Protein AF-A0A1L3ZSX6-F1 (afdb_monomer)

Nearest PDB structures (foldseek):
  4tql-assembly1_A  TM=3.046E-01  e=3.088E+00  synthetic construct
  4tql-assembly2_B  TM=2.250E-01  e=5.576E+00  synthe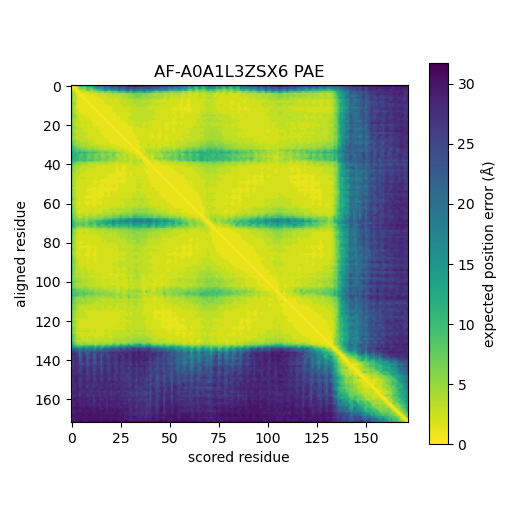tic construct
  8xma-assembly1_A  TM=2.176E-01  e=9.585E+00  Homo sapiens

pLDDT: mean 83.3, std 16.12, range [38.38, 97.38]

Foldseek 3Di:
DDDALLNVLLVLLVVLLVVLVVQLVVLCVVCVVVVQLQDVVSLLSSLVSSLVSNLVSVLVSLVVLVVVDVDLDPVSVVSLVSNVVSLVVSLVCVLVSCVVSLCRNHVCRSVSNVVSSVVSSVVSVVSSVCVNVPPPDDPDDPVCVVCVPVVVVVVVVVVVVVVVVVVVVDDD

Organism: NCBI:txid1921510

Mean predicted aligned error: 11.06 Å

Radius of gyration: 20.67 Å; Cα contacts (8 Å, |Δi|>4): 118; chains: 1; bounding box: 38×52×64 Å

Solvent-accessible surface area (backbone atoms only — not comparable to full-atom values): 9508 Å² total; per-residue (Å²): 131,85,84,50,62,43,65,50,39,49,52,44,51,52,53,32,53,55,54,36,50,54,53,41,52,52,51,48,53,54,26,49,76,71,75,41,37,68,28,69,65,45,45,52,52,45,53,50,46,45,42,53,41,52,48,54,36,48,52,58,44,47,55,57,50,58,76,72,44,96,55,93,49,73,65,45,53,52,47,51,48,36,45,48,58,41,50,51,55,53,59,70,45,42,63,70,72,44,35,65,61,20,47,67,16,32,85,64,22,57,72,69,38,48,67,55,52,52,50,42,50,52,50,52,51,48,54,53,50,40,47,72,78,60,54,86,66,83,76,75,65,56,67,55,76,71,34,51,68,60,43,51,50,49,52,51,51,53,49,49,52,53,52,53,55,55,61,73,73,56,8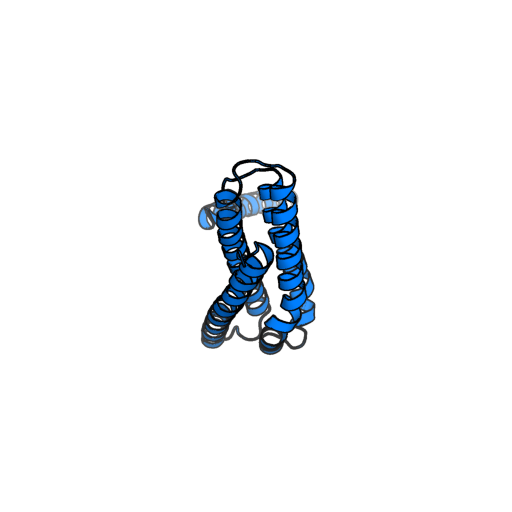3,128

Structure (mmCIF, N/CA/C/O backbone):
data_AF-A0A1L3ZSX6-F1
#
_entry.id   AF-A0A1L3ZSX6-F1
#
loop_
_atom_site.group_PDB
_atom_site.id
_atom_site.type_symbol
_atom_site.label_atom_id
_atom_site.label_alt_id
_atom_site.label_comp_id
_atom_site.label_asym_id
_atom_site.label_entity_id
_atom_site.label_seq_id
_atom_site.pdbx_PDB_ins_code
_atom_site.Cartn_x
_atom_site.Cartn_y
_atom_site.Cartn_z
_atom_site.occupancy
_atom_site.B_iso_or_equiv
_atom_site.auth_seq_id
_atom_site.auth_comp_id
_atom_site.auth_asym_id
_atom_site.auth_atom_id
_atom_site.pdbx_PDB_model_num
ATOM 1 N N . MET A 1 1 ? 2.755 -16.785 -24.873 1.00 47.75 1 MET A N 1
ATOM 2 C CA . MET A 1 1 ? 2.641 -15.318 -24.694 1.00 47.75 1 MET A CA 1
ATOM 3 C C . MET A 1 1 ? 3.552 -14.906 -23.554 1.00 47.75 1 MET A C 1
ATOM 5 O O . MET A 1 1 ? 3.417 -15.476 -22.478 1.00 47.75 1 MET A O 1
ATOM 9 N N . ALA A 1 2 ? 4.483 -13.980 -23.789 1.00 61.62 2 ALA A N 1
ATOM 10 C CA . ALA A 1 2 ? 5.315 -13.426 -22.723 1.00 61.62 2 ALA A CA 1
ATOM 11 C C . ALA A 1 2 ? 4.427 -12.726 -21.675 1.00 61.62 2 ALA A C 1
ATOM 13 O O . ALA A 1 2 ? 3.462 -12.049 -22.029 1.00 61.62 2 ALA A O 1
ATOM 14 N N . GLU A 1 3 ? 4.707 -12.926 -20.388 1.00 77.00 3 GLU A N 1
ATOM 15 C CA . GLU A 1 3 ? 3.962 -12.276 -19.306 1.00 77.00 3 GLU A CA 1
ATOM 16 C C . GLU A 1 3 ? 4.246 -10.767 -19.305 1.00 77.00 3 GLU A C 1
ATOM 18 O O . GLU A 1 3 ? 5.399 -10.361 -19.162 1.00 77.00 3 GLU A O 1
ATOM 23 N N . THR A 1 4 ? 3.212 -9.933 -19.445 1.00 89.38 4 THR A N 1
ATOM 24 C CA . THR A 1 4 ? 3.335 -8.466 -19.395 1.00 89.38 4 THR A CA 1
ATOM 25 C C . THR A 1 4 ? 3.612 -7.975 -17.971 1.00 89.38 4 THR A C 1
ATOM 27 O O . THR A 1 4 ? 3.242 -8.640 -17.000 1.00 89.38 4 THR A O 1
ATOM 30 N N . ILE A 1 5 ? 4.244 -6.801 -17.829 1.00 91.50 5 ILE A N 1
ATOM 31 C CA . ILE A 1 5 ? 4.454 -6.177 -16.510 1.00 91.50 5 ILE A CA 1
ATOM 32 C C . ILE A 1 5 ? 3.120 -5.927 -15.813 1.00 91.50 5 ILE A C 1
ATOM 34 O O . ILE A 1 5 ? 2.996 -6.296 -14.650 1.00 91.50 5 ILE A O 1
ATOM 38 N N . ARG A 1 6 ? 2.105 -5.435 -16.536 1.00 91.06 6 ARG A N 1
ATOM 39 C CA . ARG A 1 6 ? 0.743 -5.283 -16.011 1.00 91.06 6 ARG A CA 1
ATOM 40 C C . ARG A 1 6 ? 0.231 -6.543 -15.307 1.00 91.06 6 ARG A C 1
ATOM 42 O O . ARG A 1 6 ? -0.080 -6.513 -14.122 1.00 91.06 6 ARG A O 1
ATOM 49 N N . ARG A 1 7 ? 0.219 -7.683 -16.011 1.00 92.31 7 ARG A N 1
ATOM 50 C CA . ARG A 1 7 ? -0.301 -8.950 -15.468 1.00 92.31 7 ARG A CA 1
ATOM 51 C C . ARG A 1 7 ? 0.494 -9.420 -14.249 1.00 92.31 7 ARG A C 1
ATOM 53 O O . ARG A 1 7 ? -0.069 -10.031 -13.343 1.00 92.31 7 ARG A O 1
ATOM 60 N N . ARG A 1 8 ? 1.802 -9.160 -14.231 1.00 92.56 8 ARG A N 1
ATOM 61 C CA . ARG A 1 8 ? 2.666 -9.488 -13.096 1.00 92.56 8 ARG A CA 1
ATOM 62 C C . ARG A 1 8 ? 2.396 -8.578 -11.897 1.00 92.56 8 ARG A C 1
ATOM 64 O O . ARG A 1 8 ? 2.292 -9.091 -10.788 1.00 92.56 8 ARG A O 1
ATOM 71 N N . ALA A 1 9 ? 2.233 -7.275 -12.116 1.00 93.62 9 ALA A N 1
ATOM 72 C CA . ALA A 1 9 ? 1.867 -6.316 -11.077 1.00 93.62 9 ALA A CA 1
ATOM 73 C C . ALA A 1 9 ? 0.520 -6.679 -10.437 1.00 93.62 9 ALA A C 1
ATOM 75 O O . ALA A 1 9 ? 0.438 -6.780 -9.216 1.00 93.62 9 ALA A O 1
ATOM 76 N N . ASP A 1 10 ? -0.492 -7.008 -11.247 1.00 94.06 10 ASP A N 1
ATOM 77 C CA . ASP A 1 10 ? -1.805 -7.441 -10.754 1.00 94.06 10 ASP A CA 1
ATOM 78 C C . ASP A 1 10 ? -1.704 -8.697 -9.867 1.00 94.06 10 ASP A C 1
ATOM 80 O O . ASP A 1 10 ? -2.328 -8.765 -8.807 1.00 94.06 10 ASP A O 1
ATOM 84 N N . LYS A 1 11 ? -0.879 -9.683 -10.253 1.00 95.25 11 LYS A N 1
ATOM 85 C CA . LYS A 1 11 ? -0.625 -10.886 -9.436 1.00 95.25 11 LYS A CA 1
ATOM 86 C C . LYS A 1 11 ? 0.084 -10.565 -8.121 1.00 95.25 11 LYS A C 1
ATOM 88 O O . LYS A 1 11 ? -0.272 -11.126 -7.087 1.00 95.25 11 LYS A O 1
ATOM 93 N N . ILE A 1 12 ? 1.093 -9.695 -8.153 1.00 95.44 12 ILE A N 1
ATOM 94 C CA . ILE A 1 12 ? 1.846 -9.310 -6.954 1.00 95.44 12 ILE A CA 1
ATOM 95 C C . ILE A 1 12 ? 0.929 -8.550 -5.987 1.00 95.44 12 ILE A C 1
ATOM 97 O O . ILE A 1 12 ? 0.913 -8.866 -4.800 1.00 95.44 12 ILE A O 1
ATOM 101 N N . PHE A 1 13 ? 0.101 -7.627 -6.480 1.00 95.88 13 PHE A N 1
ATOM 102 C CA . PHE A 1 13 ? -0.883 -6.938 -5.645 1.00 95.88 13 PHE A CA 1
ATOM 103 C C . PHE A 1 13 ? -2.006 -7.858 -5.150 1.00 95.88 13 PHE A C 1
ATOM 105 O O . PHE A 1 13 ? -2.471 -7.692 -4.025 1.00 95.88 13 PHE A O 1
ATOM 112 N N . ALA A 1 14 ? -2.412 -8.870 -5.921 1.00 94.25 14 ALA A N 1
ATOM 113 C CA . ALA A 1 14 ? -3.337 -9.889 -5.425 1.00 94.25 14 ALA A CA 1
ATOM 114 C C . ALA A 1 14 ? -2.755 -10.640 -4.218 1.00 94.25 14 ALA A C 1
ATOM 116 O O . ALA A 1 14 ? -3.401 -10.701 -3.175 1.00 94.25 14 ALA A O 1
ATOM 117 N N . ARG A 1 15 ? -1.501 -11.098 -4.315 1.00 94.56 15 ARG A N 1
ATOM 118 C CA . ARG A 1 15 ? -0.791 -11.732 -3.194 1.00 94.56 15 ARG A CA 1
ATOM 119 C C . ARG A 1 15 ? -0.566 -10.772 -2.022 1.00 94.56 15 ARG A C 1
ATOM 121 O O . ARG A 1 15 ? -0.651 -11.166 -0.866 1.00 94.56 15 ARG A O 1
ATOM 128 N N . CYS A 1 16 ? -0.317 -9.495 -2.303 1.00 94.38 16 CYS A N 1
ATOM 129 C CA . CYS A 1 16 ? -0.245 -8.458 -1.277 1.00 94.38 16 CYS A CA 1
ATOM 130 C C . CYS A 1 16 ? -1.540 -8.389 -0.458 1.00 94.38 16 CYS A C 1
ATOM 132 O O . CYS A 1 16 ? -1.464 -8.271 0.760 1.00 94.38 16 CYS A O 1
ATOM 134 N N . ARG A 1 17 ? -2.720 -8.476 -1.088 1.00 94.06 17 ARG A N 1
ATOM 135 C CA . ARG A 1 17 ? -4.003 -8.444 -0.362 1.00 94.06 17 ARG A CA 1
ATOM 136 C C . ARG A 1 17 ? -4.178 -9.646 0.564 1.00 94.06 17 ARG A C 1
ATOM 138 O O . ARG A 1 17 ? -4.691 -9.469 1.663 1.00 94.06 17 ARG A O 1
ATOM 145 N N . GLU A 1 18 ? -3.713 -10.825 0.158 1.00 93.94 18 GLU A N 1
ATOM 146 C CA . GLU A 1 18 ? -3.688 -12.016 1.021 1.00 93.94 18 GLU A CA 1
ATOM 147 C C . GLU A 1 18 ? -2.822 -11.763 2.266 1.00 93.94 18 GLU A C 1
ATOM 149 O O . GLU A 1 18 ? -3.309 -11.880 3.387 1.00 93.94 18 GLU A O 1
ATOM 154 N N . ASN A 1 19 ? -1.590 -11.274 2.081 1.00 92.81 19 ASN A N 1
ATOM 155 C CA . ASN A 1 19 ? -0.692 -10.949 3.196 1.00 92.81 19 ASN A CA 1
ATOM 156 C C . ASN A 1 19 ? -1.260 -9.853 4.118 1.00 92.81 19 ASN A C 1
ATOM 158 O O . ASN A 1 19 ? -1.110 -9.919 5.336 1.00 92.81 19 ASN A O 1
ATOM 162 N N . VAL A 1 20 ? -1.922 -8.837 3.553 1.00 94.25 20 VAL A N 1
ATOM 163 C CA . VAL A 1 20 ? -2.581 -7.787 4.345 1.00 94.25 20 VAL A CA 1
ATOM 164 C C . VAL A 1 20 ? -3.721 -8.370 5.173 1.00 94.25 20 VAL A C 1
ATOM 166 O O . VAL A 1 20 ? -3.917 -7.947 6.308 1.00 94.25 20 VAL A O 1
ATOM 169 N N . GLN A 1 21 ? -4.470 -9.338 4.644 1.00 94.62 21 GLN A N 1
ATOM 170 C CA . GLN A 1 21 ? -5.534 -9.988 5.403 1.00 94.62 21 GLN A CA 1
ATOM 171 C C . GLN A 1 21 ? -4.977 -10.750 6.613 1.00 94.62 21 GLN A C 1
ATOM 173 O O . GLN A 1 21 ? -5.567 -10.679 7.694 1.00 94.62 21 GLN A O 1
ATOM 178 N N . ASP A 1 22 ? -3.835 -11.419 6.462 1.00 94.25 22 ASP A N 1
ATOM 179 C CA . ASP A 1 22 ? -3.148 -12.088 7.571 1.00 94.25 22 ASP A CA 1
ATOM 180 C C . ASP A 1 22 ? -2.678 -11.083 8.635 1.00 94.25 22 ASP A C 1
ATOM 182 O O . ASP A 1 22 ? -2.944 -11.271 9.827 1.00 94.25 22 ASP A O 1
ATOM 186 N N . ASP A 1 23 ? -2.075 -9.966 8.214 1.00 93.19 23 ASP A N 1
ATOM 187 C CA . ASP A 1 23 ? -1.671 -8.887 9.124 1.00 93.19 23 ASP A CA 1
ATOM 188 C C . ASP A 1 23 ? -2.886 -8.275 9.850 1.00 93.19 23 ASP A C 1
ATOM 190 O O . ASP A 1 23 ? -2.832 -8.013 11.052 1.00 93.19 23 ASP A O 1
ATOM 194 N N . ILE A 1 24 ? -4.008 -8.077 9.148 1.00 93.56 24 ILE A N 1
ATOM 195 C CA . ILE A 1 24 ? -5.266 -7.592 9.733 1.00 93.56 24 ILE A CA 1
ATOM 196 C C . ILE A 1 24 ? -5.771 -8.557 10.799 1.00 93.56 24 ILE A C 1
ATOM 198 O O . ILE A 1 24 ? -6.135 -8.118 11.889 1.00 93.56 24 ILE A O 1
ATOM 202 N N . ASN A 1 25 ? -5.786 -9.858 10.513 1.00 93.25 25 ASN A N 1
ATOM 203 C CA . ASN A 1 25 ? -6.235 -10.864 11.471 1.00 93.25 25 ASN A CA 1
ATOM 204 C C . ASN A 1 25 ? -5.371 -10.833 12.742 1.00 93.25 25 ASN A C 1
ATOM 206 O O . ASN A 1 25 ? -5.910 -10.865 13.850 1.00 93.25 25 ASN A O 1
ATOM 210 N N . ALA A 1 26 ? -4.051 -10.686 12.592 1.00 93.38 26 ALA A N 1
ATOM 211 C CA . ALA A 1 26 ? -3.132 -10.531 13.716 1.00 93.38 26 ALA A CA 1
ATOM 212 C C . ALA A 1 26 ? -3.398 -9.240 14.514 1.00 93.38 26 ALA A C 1
ATOM 214 O O . ALA A 1 26 ? -3.476 -9.281 15.743 1.00 93.38 26 ALA A O 1
ATOM 215 N N . ILE A 1 27 ? -3.610 -8.106 13.833 1.00 92.06 27 ILE A N 1
ATOM 216 C CA . ILE A 1 27 ? -3.940 -6.817 14.465 1.00 92.06 27 ILE A CA 1
ATOM 217 C C . ILE A 1 27 ? -5.245 -6.913 15.259 1.00 92.06 27 ILE A C 1
ATOM 219 O O . ILE A 1 27 ? -5.308 -6.440 16.394 1.00 92.06 27 ILE A O 1
ATOM 223 N N . LEU A 1 28 ? -6.286 -7.519 14.682 1.00 92.44 28 LEU A N 1
ATOM 224 C CA . LEU A 1 28 ? -7.578 -7.685 15.345 1.00 92.44 28 LEU A CA 1
ATOM 225 C C . LEU A 1 28 ? -7.456 -8.588 16.575 1.00 92.44 28 LEU A C 1
ATOM 227 O O . LEU A 1 28 ? -8.006 -8.247 17.621 1.00 92.44 28 LEU A O 1
ATOM 231 N N . ALA A 1 29 ? -6.709 -9.691 16.484 1.00 92.56 29 ALA A N 1
ATOM 232 C CA . ALA A 1 29 ? -6.465 -10.580 17.617 1.00 92.56 29 ALA A CA 1
ATOM 233 C C . ALA A 1 29 ? -5.722 -9.860 18.755 1.00 92.56 29 ALA A C 1
ATOM 235 O O . ALA A 1 29 ? -6.165 -9.896 19.905 1.00 92.56 29 ALA A O 1
ATOM 236 N N . GLU A 1 30 ? -4.645 -9.139 18.434 1.00 92.69 30 GLU A N 1
ATOM 237 C CA . GLU A 1 30 ? -3.873 -8.367 19.410 1.00 92.69 30 GLU A CA 1
ATOM 238 C C . GLU A 1 30 ? -4.733 -7.282 20.071 1.00 92.69 30 GLU A C 1
ATOM 240 O O . GLU A 1 30 ? -4.798 -7.187 21.296 1.00 92.69 30 GLU A O 1
ATOM 245 N N . HIS A 1 31 ? -5.442 -6.479 19.273 1.00 91.44 31 HIS A N 1
ATOM 246 C CA . HIS A 1 31 ? -6.268 -5.390 19.789 1.00 91.44 31 HIS A CA 1
ATOM 247 C C . HIS A 1 31 ? -7.491 -5.899 20.557 1.00 91.44 31 HIS A C 1
ATOM 249 O O . HIS A 1 31 ? -7.935 -5.232 21.491 1.00 91.44 31 HIS A O 1
ATOM 255 N N . SER A 1 32 ? -8.018 -7.075 20.215 1.00 91.19 32 SER A N 1
ATOM 256 C CA . SER A 1 32 ? -9.047 -7.743 21.010 1.00 91.19 32 SER A CA 1
ATOM 257 C C . SER A 1 32 ? -8.512 -8.142 22.386 1.00 91.19 32 SER A C 1
ATOM 259 O O . SER A 1 32 ? -9.175 -7.877 23.385 1.00 91.19 32 SER A O 1
ATOM 261 N N . ALA A 1 33 ? -7.305 -8.714 22.462 1.00 91.50 33 ALA A N 1
ATOM 262 C CA . ALA A 1 33 ? -6.703 -9.156 23.723 1.00 91.50 33 ALA A CA 1
ATOM 263 C C . ALA A 1 33 ? -6.457 -8.005 24.716 1.00 91.50 33 ALA A C 1
ATOM 265 O O . ALA A 1 33 ? -6.548 -8.203 25.925 1.00 91.50 33 ALA A O 1
ATOM 266 N N . VAL A 1 34 ? -6.190 -6.793 24.217 1.00 90.62 34 VAL A N 1
ATOM 267 C CA . VAL A 1 34 ? -5.945 -5.598 25.049 1.00 90.62 34 VAL A CA 1
ATOM 268 C C . VAL A 1 34 ? -7.153 -4.655 25.160 1.00 90.62 34 VAL A C 1
ATOM 270 O O . VAL A 1 34 ? -7.005 -3.528 25.631 1.00 90.62 34 VAL A O 1
ATOM 273 N N . GLY A 1 35 ? -8.342 -5.066 24.697 1.00 87.88 35 GLY A N 1
ATOM 274 C CA . GLY A 1 35 ? -9.572 -4.263 24.791 1.00 87.88 35 GLY A CA 1
ATOM 275 C C . GLY A 1 35 ? -9.595 -3.004 23.910 1.00 87.88 35 GLY A C 1
ATOM 276 O O . GLY A 1 35 ? -10.321 -2.056 24.196 1.00 87.88 35 GLY A O 1
ATOM 277 N N . ARG A 1 36 ? -8.796 -2.965 22.837 1.00 87.94 36 ARG A N 1
ATOM 278 C CA . ARG A 1 36 ? -8.659 -1.828 21.904 1.00 87.94 36 ARG A CA 1
ATOM 279 C C . ARG A 1 36 ? -9.268 -2.076 20.527 1.00 87.94 36 ARG A C 1
ATOM 281 O O . ARG A 1 36 ? -9.071 -1.257 19.630 1.00 87.94 36 ARG A O 1
ATOM 288 N N . LEU A 1 37 ? -9.999 -3.175 20.345 1.00 86.56 37 LEU A N 1
ATOM 289 C CA . LEU A 1 37 ? -10.585 -3.557 19.058 1.00 86.56 37 LEU A CA 1
ATOM 290 C C . LEU A 1 37 ? -11.381 -2.404 18.432 1.00 86.56 37 LEU A C 1
ATOM 292 O O . LEU A 1 37 ? -11.145 -2.055 17.276 1.00 86.56 37 LEU A O 1
ATOM 296 N N . GLN A 1 38 ? -12.226 -1.749 19.233 1.00 88.69 38 GLN A N 1
ATOM 297 C CA . GLN A 1 38 ? -13.124 -0.682 18.797 1.00 88.69 38 GLN A CA 1
ATOM 298 C C . GLN A 1 38 ? -12.503 0.729 18.845 1.00 88.69 38 GLN A C 1
ATOM 300 O O . GLN A 1 38 ? -13.100 1.681 19.351 1.00 88.69 38 GLN A O 1
ATOM 305 N N . SER A 1 39 ? -11.257 0.872 18.392 1.00 86.38 39 SER A N 1
ATOM 306 C CA . SER A 1 39 ? -10.514 2.133 18.490 1.00 86.38 39 SER A CA 1
ATOM 307 C C . SER A 1 39 ? -10.010 2.630 17.137 1.00 86.38 39 SER A C 1
ATOM 309 O O . SER A 1 39 ? -9.759 1.854 16.213 1.00 86.38 39 SER A O 1
ATOM 311 N N . GLY A 1 40 ? -9.778 3.946 17.044 1.00 87.25 40 GLY A N 1
ATOM 312 C CA . GLY A 1 40 ? -9.106 4.550 15.888 1.00 87.25 40 GLY A CA 1
ATOM 313 C C . GLY A 1 40 ? -7.703 3.976 15.654 1.00 87.25 40 GLY A C 1
ATOM 314 O O . GLY A 1 40 ? -7.268 3.884 14.512 1.00 87.25 40 GLY A O 1
ATOM 315 N N . ALA A 1 41 ? -7.035 3.485 16.706 1.00 89.56 41 ALA A N 1
ATOM 316 C CA . ALA A 1 41 ? -5.735 2.831 16.585 1.00 89.56 41 ALA A CA 1
ATOM 317 C C . ALA A 1 41 ? -5.797 1.552 15.732 1.00 89.56 41 ALA A C 1
ATOM 319 O O . ALA A 1 41 ? -4.862 1.282 14.981 1.00 89.56 41 ALA A O 1
ATOM 320 N N . THR A 1 42 ? -6.893 0.786 15.794 1.00 90.88 42 THR A N 1
ATOM 321 C CA . THR A 1 42 ? -7.107 -0.387 14.924 1.00 90.88 42 THR A CA 1
ATOM 322 C C . THR A 1 42 ? -7.199 0.024 13.456 1.00 90.88 42 THR A C 1
ATOM 324 O O . THR A 1 42 ? -6.589 -0.616 12.599 1.00 90.88 42 THR A O 1
ATOM 327 N N . ILE A 1 43 ? -7.902 1.126 13.166 1.00 91.62 43 ILE A N 1
ATOM 328 C CA . ILE A 1 43 ? -8.040 1.676 11.810 1.00 91.62 43 ILE A CA 1
ATOM 329 C C . ILE A 1 43 ? -6.673 2.127 11.290 1.00 91.62 43 ILE A C 1
ATOM 331 O O . ILE A 1 43 ? -6.239 1.673 10.234 1.00 91.62 43 ILE A O 1
ATOM 335 N N . THR A 1 44 ? -5.953 2.949 12.060 1.00 92.81 44 THR A N 1
ATOM 336 C CA . THR A 1 44 ? -4.614 3.430 11.690 1.00 92.81 44 THR A CA 1
ATOM 337 C C . THR A 1 44 ? -3.643 2.283 11.442 1.00 92.81 44 THR A C 1
ATOM 339 O O . THR A 1 44 ? -2.936 2.282 10.437 1.00 92.81 44 THR A O 1
ATOM 342 N N . ARG A 1 45 ? -3.619 1.279 12.323 1.00 93.00 45 ARG A N 1
ATOM 343 C CA . ARG A 1 45 ? -2.706 0.141 12.191 1.00 93.00 45 ARG A CA 1
ATOM 344 C C . ARG A 1 45 ? -3.038 -0.728 10.977 1.00 93.00 45 ARG A C 1
ATOM 346 O O . ARG A 1 45 ? -2.123 -1.168 10.291 1.00 93.00 45 ARG A O 1
ATOM 353 N N . THR A 1 46 ? -4.324 -0.902 10.677 1.00 93.00 46 THR A N 1
ATOM 354 C CA . THR A 1 46 ? -4.801 -1.609 9.478 1.00 93.00 46 THR A CA 1
ATOM 355 C C . THR A 1 46 ? -4.375 -0.895 8.196 1.00 93.00 46 THR A C 1
ATOM 357 O O . THR A 1 46 ? -3.800 -1.522 7.309 1.00 93.00 46 THR A O 1
ATOM 360 N N . VAL A 1 47 ? -4.601 0.422 8.104 1.00 94.94 47 VAL A N 1
ATOM 361 C CA . VAL A 1 47 ? -4.194 1.205 6.925 1.00 94.94 47 VAL A CA 1
ATOM 362 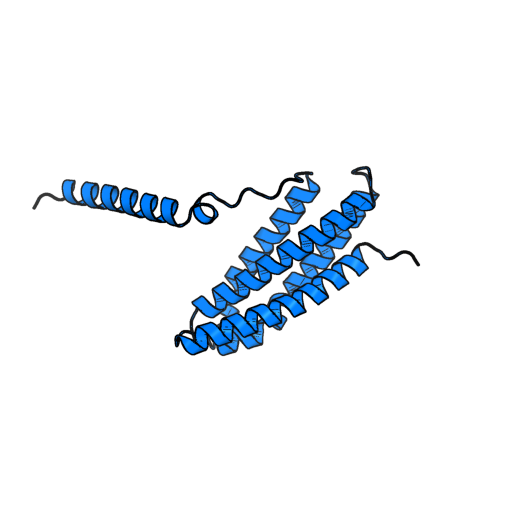C C . VAL A 1 47 ? -2.674 1.183 6.755 1.00 94.94 47 VAL A C 1
ATOM 364 O O . VAL A 1 47 ? -2.187 0.994 5.644 1.00 94.94 47 VAL A O 1
ATOM 367 N N . ARG A 1 48 ? -1.914 1.282 7.852 1.00 93.88 48 ARG A N 1
ATOM 368 C CA . ARG A 1 48 ? -0.447 1.209 7.813 1.00 93.88 48 ARG A CA 1
ATOM 369 C C . ARG A 1 48 ? 0.070 -0.157 7.356 1.00 93.88 48 ARG A C 1
ATOM 371 O O . ARG A 1 48 ? 1.050 -0.212 6.616 1.00 93.88 48 ARG A O 1
ATOM 378 N N . ALA A 1 49 ? -0.565 -1.254 7.774 1.00 93.50 49 ALA A N 1
ATOM 379 C CA . ALA A 1 49 ? -0.226 -2.590 7.283 1.00 93.50 49 ALA A CA 1
ATOM 380 C C . ALA A 1 49 ? -0.466 -2.691 5.768 1.00 93.50 49 ALA A C 1
ATOM 382 O O . ALA A 1 49 ? 0.423 -3.112 5.029 1.00 93.50 49 ALA A O 1
ATOM 383 N N . PHE A 1 50 ? -1.617 -2.204 5.295 1.00 96.12 50 PHE A N 1
ATOM 384 C CA . PHE A 1 50 ? -1.928 -2.137 3.867 1.00 96.12 50 PHE A CA 1
ATOM 385 C C . PHE A 1 50 ? -0.896 -1.321 3.067 1.00 96.12 50 PHE A C 1
ATOM 387 O O . PHE A 1 50 ? -0.400 -1.794 2.041 1.00 96.12 50 PHE A O 1
ATOM 394 N N . GLU A 1 51 ? -0.546 -0.123 3.540 1.00 96.19 51 GLU A N 1
ATOM 395 C CA . GLU A 1 51 ? 0.467 0.741 2.921 1.00 96.19 51 GLU A CA 1
ATOM 396 C C . GLU A 1 51 ? 1.828 0.037 2.848 1.00 96.19 51 GLU A C 1
ATOM 398 O O . GLU A 1 51 ? 2.439 -0.025 1.782 1.00 96.19 51 GLU A O 1
ATOM 403 N N . THR A 1 52 ? 2.269 -0.558 3.961 1.00 94.50 52 THR A N 1
ATOM 404 C CA . THR A 1 52 ? 3.567 -1.242 4.065 1.00 94.50 52 THR A CA 1
ATOM 405 C C . THR A 1 52 ? 3.664 -2.397 3.070 1.00 94.50 52 THR A C 1
ATOM 407 O O . THR A 1 52 ? 4.616 -2.468 2.294 1.00 94.50 52 THR A O 1
ATOM 410 N N . ARG A 1 53 ? 2.652 -3.272 3.027 1.00 95.62 53 ARG A N 1
ATOM 411 C CA . ARG A 1 53 ? 2.631 -4.407 2.091 1.00 95.62 53 ARG A CA 1
ATOM 412 C C . ARG A 1 53 ? 2.539 -3.965 0.636 1.00 95.62 53 ARG A C 1
ATOM 414 O O . ARG A 1 53 ? 3.174 -4.568 -0.226 1.00 95.62 53 ARG A O 1
ATOM 421 N N . SER A 1 54 ? 1.803 -2.891 0.360 1.00 95.56 54 SER A N 1
ATOM 422 C CA . SER A 1 54 ? 1.718 -2.326 -0.990 1.00 95.56 54 SER A CA 1
ATOM 423 C C . SER A 1 54 ? 3.057 -1.727 -1.439 1.00 95.56 54 SER A C 1
ATOM 425 O O . SER A 1 54 ? 3.427 -1.864 -2.604 1.00 95.56 54 SER A O 1
ATOM 427 N N . ALA A 1 55 ? 3.828 -1.131 -0.524 1.00 94.25 55 ALA A N 1
ATOM 428 C CA . ALA A 1 55 ? 5.179 -0.647 -0.806 1.00 94.25 55 ALA A CA 1
ATOM 429 C C . ALA A 1 55 ? 6.173 -1.798 -1.062 1.00 94.25 55 ALA A C 1
ATOM 431 O O . ALA A 1 55 ? 6.964 -1.729 -2.002 1.00 94.25 55 ALA A O 1
ATOM 432 N N . GLU A 1 56 ? 6.105 -2.885 -0.285 1.00 94.00 56 GLU A N 1
ATOM 433 C CA . GLU A 1 56 ? 6.894 -4.110 -0.524 1.00 94.00 56 GLU A CA 1
ATOM 434 C C . GLU A 1 56 ? 6.570 -4.736 -1.894 1.00 94.00 56 GLU A C 1
ATOM 436 O O . GLU A 1 56 ? 7.464 -5.133 -2.651 1.00 94.00 56 GLU A O 1
ATOM 441 N N . ALA A 1 57 ? 5.282 -4.772 -2.247 1.00 94.31 57 ALA A N 1
ATOM 442 C CA . ALA A 1 57 ? 4.807 -5.222 -3.549 1.00 94.31 57 ALA A CA 1
ATOM 443 C C . ALA A 1 57 ? 5.362 -4.355 -4.691 1.00 94.31 57 ALA A C 1
ATOM 445 O O . ALA A 1 57 ? 5.874 -4.903 -5.670 1.00 94.31 57 ALA A O 1
ATOM 446 N N . LEU A 1 58 ? 5.331 -3.024 -4.551 1.00 95.00 58 LEU A N 1
ATOM 447 C CA . LEU A 1 58 ? 5.956 -2.105 -5.508 1.00 95.00 58 LEU A CA 1
ATOM 448 C C . LEU A 1 58 ? 7.453 -2.383 -5.669 1.00 95.00 58 LEU A C 1
ATOM 450 O O . LEU A 1 58 ? 7.918 -2.474 -6.801 1.00 95.00 58 LEU A O 1
ATOM 454 N N . GLY A 1 59 ? 8.190 -2.605 -4.577 1.00 92.81 59 GLY A N 1
ATOM 455 C CA . GLY A 1 59 ? 9.609 -2.978 -4.637 1.00 92.81 59 GLY A CA 1
ATOM 456 C C . GLY A 1 59 ? 9.858 -4.231 -5.485 1.00 92.81 59 GLY A C 1
ATOM 457 O O . GLY A 1 59 ? 10.689 -4.221 -6.390 1.00 92.81 59 GLY A O 1
ATOM 458 N N . THR A 1 60 ? 9.049 -5.273 -5.284 1.00 92.62 60 THR A N 1
ATOM 459 C CA . THR A 1 60 ? 9.128 -6.523 -6.068 1.00 92.62 60 THR A CA 1
ATOM 460 C C . THR A 1 60 ? 8.791 -6.304 -7.554 1.00 92.62 60 THR A C 1
ATOM 462 O O . THR A 1 60 ? 9.375 -6.916 -8.459 1.00 92.62 60 THR A O 1
ATOM 465 N N . ILE A 1 61 ? 7.824 -5.427 -7.837 1.00 93.44 61 ILE A N 1
ATOM 466 C CA . ILE A 1 61 ? 7.459 -5.046 -9.206 1.00 93.44 61 ILE A CA 1
ATOM 467 C C . ILE A 1 61 ? 8.610 -4.272 -9.858 1.00 93.44 61 ILE A C 1
ATOM 469 O O . ILE A 1 61 ? 8.959 -4.561 -11.001 1.00 93.44 61 ILE A O 1
ATOM 473 N N . PHE A 1 62 ? 9.241 -3.347 -9.139 1.00 92.38 62 PHE A N 1
ATOM 474 C CA . PHE A 1 62 ? 10.372 -2.559 -9.625 1.00 92.38 62 PHE A CA 1
ATOM 475 C C . PHE A 1 62 ? 11.580 -3.418 -9.975 1.00 92.38 62 PHE A C 1
ATOM 477 O O . PHE A 1 62 ? 12.133 -3.241 -11.058 1.00 92.38 62 PHE A O 1
ATOM 484 N N . GLU A 1 63 ? 11.924 -4.407 -9.150 1.00 89.62 63 GLU A N 1
ATOM 485 C CA . GLU A 1 63 ? 12.939 -5.417 -9.489 1.00 89.62 63 GLU A CA 1
ATOM 486 C C . GLU A 1 63 ? 12.600 -6.158 -10.795 1.00 89.62 63 GLU A C 1
ATOM 488 O O . GLU A 1 63 ? 13.461 -6.453 -11.626 1.00 89.62 63 GLU A O 1
ATOM 493 N N . SER A 1 64 ? 11.314 -6.429 -11.030 1.00 87.50 64 SER A N 1
ATOM 494 C CA . SER A 1 64 ? 10.859 -7.067 -12.270 1.00 87.50 64 SER A CA 1
ATOM 495 C C . SER A 1 64 ? 10.949 -6.132 -13.485 1.00 87.50 64 SER A C 1
ATOM 497 O O . SER A 1 64 ? 11.113 -6.608 -14.606 1.00 87.50 64 SER A O 1
ATOM 499 N N . VAL A 1 65 ? 10.829 -4.817 -13.287 1.00 87.62 65 VAL A N 1
ATOM 500 C CA . VAL A 1 65 ? 11.011 -3.817 -14.348 1.00 87.62 65 VAL A CA 1
ATOM 501 C C . VAL A 1 65 ? 12.497 -3.649 -14.667 1.00 87.62 65 VAL A C 1
ATOM 503 O O . VAL A 1 65 ? 12.863 -3.714 -15.838 1.00 87.62 65 VAL A O 1
ATOM 506 N N . THR A 1 66 ? 13.367 -3.491 -13.663 1.00 86.44 66 THR A N 1
ATOM 507 C CA . THR A 1 66 ? 14.816 -3.310 -13.879 1.00 86.44 66 THR A CA 1
ATOM 508 C C . THR A 1 66 ? 15.472 -4.516 -14.542 1.00 86.44 66 THR A C 1
ATOM 510 O O . THR A 1 66 ? 16.358 -4.345 -15.366 1.00 86.44 66 THR A O 1
ATOM 513 N N . THR A 1 67 ? 15.012 -5.734 -14.250 1.00 84.44 67 THR A N 1
ATOM 514 C CA . THR A 1 67 ? 15.521 -6.963 -14.890 1.00 84.44 67 THR A CA 1
ATOM 515 C C . THR A 1 67 ? 15.094 -7.131 -16.350 1.00 84.44 67 THR A C 1
ATOM 517 O O . THR A 1 67 ? 15.644 -7.980 -17.047 1.00 84.44 67 THR A O 1
ATOM 520 N N . ARG A 1 68 ? 14.102 -6.366 -16.823 1.00 81.56 68 ARG A N 1
ATOM 521 C CA . ARG A 1 68 ? 13.545 -6.477 -18.182 1.00 81.56 68 ARG A CA 1
ATOM 522 C C . ARG A 1 68 ? 13.933 -5.336 -19.113 1.00 81.56 68 ARG A C 1
ATOM 524 O O . ARG A 1 68 ? 13.661 -5.438 -20.304 1.00 81.56 68 ARG A O 1
ATOM 531 N N . THR A 1 69 ? 14.524 -4.258 -18.605 1.00 80.19 69 THR A N 1
ATOM 532 C CA . THR A 1 69 ? 15.001 -3.165 -19.454 1.00 80.19 69 THR A CA 1
ATOM 533 C C . THR A 1 69 ? 16.296 -2.574 -18.937 1.00 80.19 69 THR A C 1
ATOM 535 O O . THR A 1 69 ? 16.381 -2.096 -17.809 1.00 80.19 69 THR A O 1
ATOM 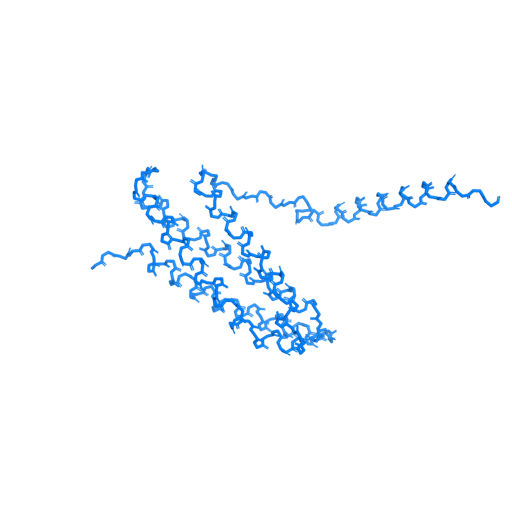538 N N . ASP A 1 70 ? 17.278 -2.518 -19.828 1.00 70.25 70 ASP A N 1
ATOM 539 C CA . ASP A 1 70 ? 18.598 -1.962 -19.536 1.00 70.25 70 ASP A CA 1
ATOM 540 C C . ASP A 1 70 ? 18.618 -0.427 -19.642 1.00 70.25 70 ASP A C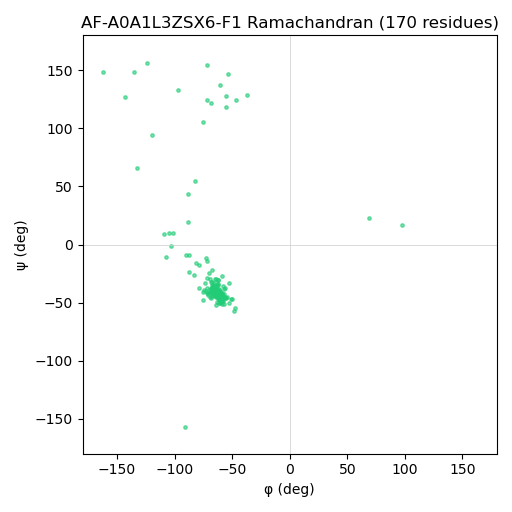 1
ATOM 542 O O . ASP A 1 70 ? 19.539 0.240 -19.165 1.00 70.25 70 ASP A O 1
ATOM 546 N N . HIS A 1 71 ? 17.595 0.169 -20.274 1.00 78.19 71 HIS A N 1
ATOM 547 C CA . HIS A 1 71 ? 17.558 1.598 -20.591 1.00 78.19 71 HIS A CA 1
ATOM 548 C C . HIS A 1 71 ? 16.210 2.262 -20.282 1.00 78.19 71 HIS A C 1
ATOM 550 O O . HIS A 1 71 ? 15.137 1.680 -20.442 1.00 78.19 71 HIS A O 1
ATOM 556 N N . ARG A 1 72 ? 16.250 3.550 -19.914 1.00 80.31 72 ARG A N 1
ATOM 557 C CA . ARG A 1 72 ? 15.065 4.375 -19.594 1.00 80.31 72 ARG A CA 1
ATOM 558 C C . ARG A 1 72 ? 14.384 4.956 -20.844 1.00 80.31 72 ARG A C 1
ATOM 560 O O . ARG A 1 72 ? 14.198 6.165 -20.984 1.00 80.31 72 ARG A O 1
ATOM 567 N N . GLY A 1 73 ? 14.034 4.079 -21.783 1.00 84.50 73 GLY A N 1
ATOM 568 C CA . GLY A 1 73 ? 13.415 4.421 -23.068 1.00 84.50 73 GLY A CA 1
ATOM 569 C C . GLY A 1 73 ? 11.879 4.441 -23.059 1.00 84.50 73 GLY A C 1
ATOM 570 O O . GLY A 1 73 ? 11.230 4.589 -22.024 1.00 84.50 73 GLY A O 1
ATOM 571 N N . ARG A 1 74 ? 11.273 4.275 -24.245 1.00 86.62 74 ARG A N 1
ATOM 572 C CA . ARG A 1 74 ? 9.806 4.168 -24.399 1.00 86.62 74 ARG A CA 1
ATOM 573 C C . ARG A 1 74 ? 9.228 2.962 -23.655 1.00 86.62 74 ARG A C 1
ATOM 575 O O . ARG A 1 74 ? 8.165 3.077 -23.057 1.00 86.62 74 ARG A O 1
ATOM 582 N N . GLU A 1 75 ? 9.932 1.835 -23.683 1.00 86.50 75 GLU A N 1
ATOM 583 C CA . GLU A 1 75 ? 9.489 0.591 -23.051 1.00 86.50 75 GLU A CA 1
ATOM 584 C C . GLU A 1 75 ? 9.467 0.698 -21.522 1.00 86.50 75 GLU A C 1
ATOM 586 O O . GLU A 1 75 ? 8.458 0.367 -20.908 1.00 86.50 75 GLU A O 1
ATOM 591 N N . TRP A 1 76 ? 10.509 1.281 -20.919 1.00 87.44 76 TRP A N 1
ATOM 592 C CA . TRP A 1 76 ? 10.534 1.639 -19.496 1.00 87.44 76 TRP A CA 1
ATOM 593 C C . TRP A 1 76 ? 9.319 2.480 -19.091 1.00 87.44 76 TRP A C 1
ATOM 595 O O . TRP A 1 76 ? 8.613 2.129 -18.152 1.00 87.44 76 TRP A O 1
ATOM 605 N N . ARG A 1 77 ? 9.019 3.557 -19.835 1.00 89.56 77 ARG A N 1
ATOM 606 C CA . ARG A 1 77 ? 7.849 4.407 -19.544 1.00 89.56 77 ARG A CA 1
ATOM 607 C C . ARG A 1 77 ? 6.536 3.641 -19.654 1.00 89.56 77 ARG A C 1
ATOM 609 O O . ARG A 1 77 ? 5.667 3.830 -18.814 1.00 89.56 77 ARG A O 1
ATOM 616 N N . LYS A 1 78 ? 6.401 2.775 -20.662 1.00 91.81 78 LYS A N 1
ATOM 617 C CA . LYS A 1 78 ? 5.225 1.914 -20.809 1.00 91.81 78 LYS A CA 1
ATOM 618 C C . LYS A 1 78 ? 5.070 0.990 -19.599 1.00 91.81 78 LYS A C 1
ATOM 620 O O . LYS A 1 78 ? 3.992 0.934 -19.029 1.00 91.81 78 LYS A O 1
ATOM 625 N N . MET A 1 79 ? 6.145 0.328 -19.174 1.00 91.44 79 MET A N 1
ATOM 626 C CA . MET A 1 79 ? 6.115 -0.545 -17.999 1.00 91.44 79 MET A CA 1
ATOM 627 C C . MET A 1 79 ? 5.760 0.223 -16.726 1.00 91.44 79 MET A C 1
ATOM 629 O O . MET A 1 79 ? 4.954 -0.262 -15.947 1.00 91.44 79 MET A O 1
ATOM 633 N N . LEU A 1 80 ? 6.292 1.429 -16.522 1.00 93.44 80 LEU A N 1
ATOM 634 C CA . LEU A 1 80 ? 5.920 2.245 -15.364 1.00 93.44 80 LEU A CA 1
ATOM 635 C C . LEU A 1 80 ? 4.465 2.718 -15.403 1.00 93.44 80 LEU A C 1
ATOM 637 O O . LEU A 1 80 ? 3.838 2.785 -14.351 1.00 93.44 80 LEU A O 1
ATOM 641 N N . ASN A 1 81 ? 3.916 3.005 -16.584 1.00 94.75 81 ASN A N 1
ATOM 642 C CA . ASN A 1 81 ? 2.490 3.296 -16.723 1.00 94.75 81 ASN A CA 1
ATOM 643 C C . ASN A 1 81 ? 1.641 2.066 -16.365 1.00 94.75 81 ASN A C 1
ATOM 645 O O . ASN A 1 81 ? 0.700 2.200 -15.591 1.00 94.75 81 ASN A O 1
ATOM 649 N N . ASP A 1 82 ? 2.017 0.868 -16.829 1.00 95.00 82 ASP A N 1
ATOM 650 C CA . ASP A 1 82 ? 1.343 -0.381 -16.438 1.00 95.00 82 ASP A CA 1
ATOM 651 C C . ASP A 1 82 ? 1.361 -0.577 -14.907 1.00 95.00 82 ASP A C 1
ATOM 653 O O . ASP A 1 82 ? 0.389 -1.063 -14.327 1.00 95.00 82 ASP A O 1
ATOM 657 N N . VAL A 1 83 ? 2.467 -0.207 -14.243 1.00 95.56 83 VAL A N 1
ATOM 658 C CA . VAL A 1 83 ? 2.589 -0.260 -12.775 1.00 95.56 83 VAL A CA 1
ATOM 659 C C . VAL A 1 83 ? 1.728 0.804 -12.096 1.00 95.56 83 VAL A C 1
ATOM 661 O O . VAL A 1 83 ? 1.068 0.480 -11.112 1.00 95.56 83 VAL A O 1
ATOM 664 N N . GLN A 1 84 ? 1.692 2.034 -12.619 1.00 96.50 84 GLN A N 1
ATOM 665 C CA . GLN A 1 84 ? 0.824 3.108 -12.118 1.00 96.50 84 GLN A CA 1
ATOM 666 C C . GLN A 1 84 ? -0.640 2.677 -12.151 1.00 96.50 84 GLN A C 1
ATOM 668 O O . GLN A 1 84 ? -1.315 2.718 -11.130 1.00 96.50 84 GLN A O 1
ATOM 673 N N . GLU A 1 85 ? -1.115 2.181 -13.291 1.00 96.50 85 GLU A N 1
ATOM 674 C CA . GLU A 1 85 ? -2.503 1.747 -13.424 1.00 96.50 85 GLU A CA 1
ATOM 675 C C . GLU A 1 85 ? -2.830 0.551 -12.504 1.00 96.50 85 GLU A C 1
ATOM 677 O O . GLU A 1 85 ? -3.985 0.348 -12.122 1.00 96.50 85 GLU A O 1
ATOM 682 N N . ALA A 1 86 ? -1.850 -0.305 -12.192 1.00 95.56 86 ALA A N 1
ATOM 683 C CA . ALA A 1 86 ? -2.036 -1.421 -11.264 1.00 95.56 86 ALA A CA 1
ATOM 684 C C . ALA A 1 86 ? -2.092 -0.938 -9.809 1.00 95.56 86 ALA A C 1
ATOM 686 O O . ALA A 1 86 ? -2.917 -1.420 -9.031 1.00 95.56 86 ALA A O 1
ATOM 687 N N . LEU A 1 87 ? -1.256 0.043 -9.459 1.00 96.50 87 LEU A N 1
ATOM 688 C CA . LEU A 1 87 ? -1.292 0.717 -8.166 1.00 96.50 87 LEU A CA 1
ATOM 689 C C . LEU A 1 87 ? -2.615 1.469 -7.972 1.00 96.50 87 LEU A C 1
ATOM 691 O O . LEU A 1 87 ? -3.227 1.346 -6.914 1.00 96.50 87 LEU A O 1
ATOM 695 N N . ASP A 1 88 ? -3.090 2.189 -8.987 1.00 97.06 88 ASP A N 1
ATOM 696 C CA . ASP A 1 88 ? -4.357 2.919 -8.920 1.00 97.06 88 ASP A CA 1
ATOM 697 C C . ASP A 1 88 ? -5.525 1.966 -8.657 1.00 97.06 88 ASP A C 1
ATOM 699 O O . ASP A 1 88 ? -6.281 2.186 -7.712 1.00 97.06 88 ASP A O 1
ATOM 703 N N . ALA A 1 89 ? -5.589 0.843 -9.383 1.00 95.88 89 ALA A N 1
ATOM 704 C CA . ALA A 1 89 ? -6.588 -0.200 -9.157 1.00 95.88 89 ALA A CA 1
ATOM 705 C C . ALA A 1 89 ? -6.510 -0.813 -7.744 1.00 95.88 89 ALA A C 1
ATOM 707 O O . ALA A 1 89 ? -7.539 -1.069 -7.119 1.00 95.88 89 ALA A O 1
ATOM 708 N N . GLN A 1 90 ? -5.302 -1.039 -7.217 1.00 95.00 90 GLN A N 1
ATOM 709 C CA . GLN A 1 90 ? -5.104 -1.505 -5.841 1.00 95.00 90 GLN A CA 1
ATOM 710 C C . GLN A 1 90 ? -5.617 -0.477 -4.819 1.00 95.00 90 GLN A C 1
ATOM 712 O O . GLN A 1 90 ? -6.251 -0.861 -3.835 1.00 95.00 90 GLN A O 1
ATOM 717 N N . MET A 1 91 ? -5.365 0.815 -5.047 1.00 96.06 91 MET A N 1
ATOM 718 C CA . MET A 1 91 ? -5.812 1.892 -4.160 1.00 96.06 91 MET A CA 1
ATOM 719 C C . MET A 1 91 ? -7.322 2.127 -4.232 1.00 96.06 91 MET A C 1
ATOM 721 O O . MET A 1 91 ? -7.935 2.362 -3.194 1.00 96.06 91 MET A O 1
ATOM 725 N N . ASP A 1 92 ? -7.929 2.019 -5.414 1.00 96.31 92 ASP A N 1
ATOM 726 C CA . ASP A 1 92 ? -9.381 2.142 -5.591 1.00 96.31 92 ASP A CA 1
ATOM 727 C C . ASP A 1 92 ? -10.139 0.977 -4.941 1.00 96.31 92 ASP A C 1
ATOM 729 O O . ASP A 1 92 ? -11.233 1.165 -4.416 1.00 96.31 92 ASP A O 1
ATOM 733 N N . ALA A 1 93 ? -9.544 -0.220 -4.906 1.00 94.44 93 ALA A N 1
ATOM 734 C CA . ALA A 1 93 ? -10.122 -1.382 -4.232 1.00 94.44 93 ALA A CA 1
ATOM 735 C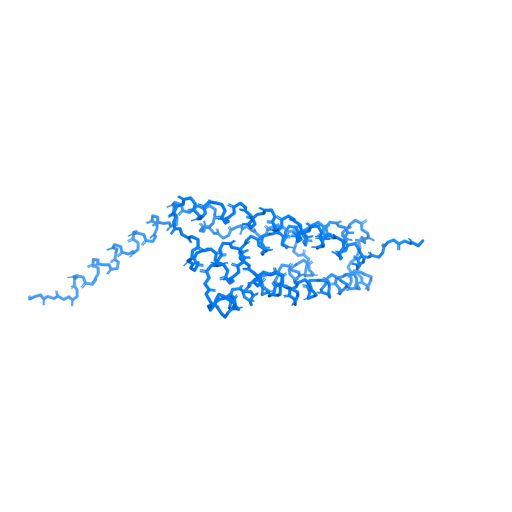 C . ALA A 1 93 ? -9.939 -1.364 -2.700 1.00 94.44 93 ALA A C 1
ATOM 737 O O . ALA A 1 93 ? -10.622 -2.105 -1.988 1.00 94.44 93 ALA A O 1
ATOM 738 N N . ALA A 1 94 ? -9.017 -0.550 -2.172 1.00 93.62 94 ALA A N 1
ATOM 739 C CA . ALA A 1 94 ? -8.648 -0.561 -0.756 1.00 93.62 94 ALA A CA 1
ATOM 740 C C . ALA A 1 94 ? -9.808 -0.222 0.206 1.00 93.62 94 ALA A C 1
ATOM 742 O O . ALA A 1 94 ? -9.948 -0.934 1.206 1.00 93.62 94 ALA A O 1
ATOM 743 N N . PRO A 1 95 ? -10.665 0.793 -0.053 1.00 94.56 95 PRO A N 1
ATOM 744 C CA . PRO A 1 95 ? -11.796 1.102 0.819 1.00 94.56 95 PRO A CA 1
ATOM 745 C C . PRO A 1 95 ? -12.753 -0.078 0.979 1.00 94.56 95 PRO A C 1
ATOM 747 O O . PRO A 1 95 ? -13.127 -0.404 2.103 1.00 94.56 95 PRO A O 1
ATOM 750 N N . ASP A 1 96 ? -13.103 -0.751 -0.119 1.00 95.06 96 ASP A N 1
ATOM 751 C CA . ASP A 1 96 ? -14.025 -1.889 -0.100 1.00 95.06 96 ASP A CA 1
ATOM 752 C C . ASP A 1 96 ? -13.393 -3.129 0.534 1.00 95.06 96 ASP A C 1
ATOM 754 O O . ASP A 1 96 ? -14.025 -3.793 1.359 1.00 95.06 96 ASP A O 1
ATOM 758 N N . PHE A 1 97 ? -12.125 -3.402 0.217 1.00 94.25 97 PHE A N 1
ATOM 759 C CA . PHE A 1 97 ? -11.357 -4.497 0.808 1.00 94.25 97 PHE A CA 1
ATOM 760 C C . PHE A 1 97 ? -11.259 -4.374 2.339 1.00 94.25 97 PHE A C 1
ATOM 762 O O . PHE A 1 97 ? -11.475 -5.348 3.060 1.00 94.25 97 PHE A O 1
ATOM 769 N N . LEU A 1 98 ? -10.994 -3.169 2.853 1.00 94.25 98 LEU A N 1
ATOM 770 C CA . LEU A 1 98 ? -10.796 -2.920 4.285 1.00 94.25 98 LEU A CA 1
ATOM 771 C C . LEU A 1 98 ? -12.090 -2.569 5.037 1.00 94.25 98 LEU A C 1
ATOM 773 O O . LEU A 1 98 ? -12.098 -2.533 6.272 1.00 94.25 98 LEU A O 1
ATOM 777 N N . LYS A 1 99 ? -13.199 -2.346 4.321 1.00 93.31 99 LYS A N 1
ATOM 778 C CA . LYS A 1 99 ? -14.481 -1.870 4.865 1.00 93.31 99 LYS A CA 1
ATOM 779 C C . LYS A 1 99 ? -14.950 -2.668 6.071 1.00 93.31 99 LYS A C 1
ATOM 781 O O . LYS A 1 99 ? -15.352 -2.092 7.081 1.00 93.31 99 LYS A O 1
ATOM 786 N N . ARG A 1 100 ? -14.895 -4.000 5.981 1.00 91.12 100 ARG A N 1
ATOM 787 C CA . ARG A 1 100 ? -15.346 -4.884 7.064 1.00 91.12 100 ARG A CA 1
ATOM 788 C C . ARG A 1 100 ? -14.518 -4.675 8.331 1.00 91.12 100 ARG A C 1
ATOM 790 O O . ARG A 1 100 ? -15.091 -4.559 9.409 1.00 91.12 100 ARG A O 1
ATOM 797 N N . THR A 1 101 ? -13.200 -4.574 8.198 1.00 90.19 101 THR A N 1
ATOM 798 C CA . THR A 1 101 ? -12.278 -4.323 9.314 1.00 90.19 101 THR A CA 1
ATOM 799 C C . THR A 1 101 ? -12.544 -2.966 9.955 1.00 90.19 101 THR A C 1
ATOM 801 O O . THR A 1 101 ? -12.598 -2.857 11.179 1.00 90.19 101 THR A O 1
ATOM 804 N N . PHE A 1 102 ? -12.787 -1.936 9.143 1.00 92.38 102 PHE A N 1
ATOM 805 C CA . PHE A 1 102 ? -13.121 -0.609 9.655 1.00 92.38 102 PHE A CA 1
ATOM 806 C C . PHE A 1 102 ? -14.430 -0.602 10.438 1.00 92.38 102 PHE A C 1
ATOM 808 O O . PHE A 1 102 ? -14.468 -0.025 11.519 1.00 92.38 102 PHE A O 1
ATOM 815 N N . LEU A 1 103 ? -15.463 -1.295 9.950 1.00 91.12 103 LEU A N 1
ATOM 816 C CA . LEU A 1 103 ? -16.747 -1.413 10.645 1.00 91.12 103 LEU A CA 1
ATOM 817 C C . LEU A 1 103 ? -16.645 -2.189 11.967 1.00 91.12 103 LEU A C 1
ATOM 819 O O . LEU A 1 103 ? -17.353 -1.860 12.916 1.00 91.12 103 LEU A O 1
ATOM 823 N N . VAL A 1 104 ? -15.752 -3.183 12.053 1.00 90.00 104 VAL A N 1
ATOM 824 C CA . VAL A 1 104 ? -15.444 -3.881 13.316 1.00 90.00 104 VAL A CA 1
ATOM 825 C C . VAL A 1 104 ? -14.785 -2.932 14.320 1.00 90.00 104 VAL A C 1
ATOM 827 O O . VAL A 1 104 ? -15.090 -2.989 15.511 1.00 90.00 104 VAL A O 1
ATOM 830 N N . ALA A 1 105 ? -13.908 -2.043 13.851 1.00 88.06 105 ALA A N 1
ATOM 831 C CA . ALA A 1 105 ? -13.237 -1.072 14.706 1.00 88.06 105 ALA A CA 1
ATOM 832 C C . ALA A 1 105 ? -14.152 0.092 15.128 1.00 88.06 105 ALA A C 1
ATOM 834 O O . ALA A 1 105 ? -14.102 0.543 16.268 1.00 88.06 105 ALA A O 1
ATOM 835 N N . LYS A 1 106 ? -14.986 0.626 14.234 1.00 89.69 106 LYS A N 1
ATOM 836 C CA . LYS A 1 106 ? -15.940 1.693 14.566 1.00 89.69 106 LYS A CA 1
ATOM 837 C C . LYS A 1 106 ? -17.032 1.788 13.505 1.00 89.69 106 LYS A C 1
ATOM 839 O O . LYS A 1 106 ? -16.760 1.604 12.325 1.00 89.69 106 LYS A O 1
ATOM 844 N N . LYS A 1 107 ? -18.251 2.174 13.900 1.00 87.81 107 LYS A N 1
ATOM 845 C CA . LYS A 1 107 ? -19.366 2.392 12.956 1.00 87.81 107 LYS A CA 1
ATOM 846 C C . LYS A 1 107 ? -19.002 3.387 11.846 1.00 87.81 107 LYS A C 1
ATOM 848 O O . LYS A 1 107 ? -19.208 3.087 10.677 1.00 87.81 107 LYS A O 1
ATOM 853 N N . ASP A 1 108 ? -18.381 4.504 12.219 1.00 89.50 108 ASP A N 1
ATOM 854 C CA . ASP A 1 108 ? -17.898 5.533 11.282 1.00 89.50 108 ASP A CA 1
ATOM 855 C C . ASP A 1 108 ? -16.460 5.247 10.801 1.00 89.50 108 ASP A C 1
ATOM 857 O O . ASP A 1 108 ? -15.726 6.139 10.380 1.00 89.50 108 ASP A O 1
ATOM 861 N N . GLY A 1 109 ? -16.005 3.998 10.939 1.00 90.25 109 GLY A N 1
ATOM 862 C CA . GLY A 1 109 ? -14.646 3.577 10.625 1.00 90.25 109 GLY A CA 1
ATOM 863 C C . GLY A 1 109 ? -14.219 3.887 9.188 1.00 90.25 109 GLY A C 1
ATOM 864 O O . GLY A 1 109 ? -13.119 4.412 9.024 1.00 90.25 109 GLY A O 1
ATOM 865 N N . PRO A 1 110 ? -15.051 3.624 8.158 1.00 92.81 110 PRO A N 1
ATOM 866 C CA . PRO A 1 110 ? -14.722 3.977 6.779 1.00 92.81 110 PRO A CA 1
ATOM 867 C C . PRO A 1 110 ? -14.422 5.470 6.594 1.00 92.81 110 PRO A C 1
ATOM 869 O O . PRO A 1 110 ? -13.387 5.806 6.028 1.00 92.81 110 PRO A O 1
ATOM 872 N N . GLN A 1 111 ? -15.249 6.358 7.154 1.00 93.00 111 GLN A N 1
ATOM 873 C CA . GLN A 1 111 ? -15.049 7.809 7.071 1.00 93.00 111 GLN A CA 1
ATOM 874 C C . GLN A 1 111 ? -13.766 8.251 7.789 1.00 93.00 111 GLN A C 1
ATOM 876 O O . GLN A 1 111 ? -13.046 9.123 7.315 1.00 93.00 111 GLN A O 1
ATOM 881 N N . LEU A 1 112 ? -13.437 7.623 8.922 1.00 90.62 112 LEU A N 1
ATOM 882 C CA . LEU A 1 112 ? -12.180 7.888 9.632 1.00 90.62 112 LEU A CA 1
ATOM 883 C C . LEU A 1 112 ? -10.946 7.355 8.887 1.00 90.62 112 LEU A C 1
ATOM 885 O O . LEU A 1 112 ? -9.839 7.847 9.109 1.00 90.62 112 LEU A O 1
ATOM 889 N N . ALA A 1 113 ? -11.118 6.347 8.030 1.00 92.81 113 ALA A N 1
ATOM 890 C CA . ALA A 1 113 ? -10.044 5.751 7.246 1.00 92.81 113 ALA A CA 1
ATOM 891 C C . ALA A 1 113 ? -9.738 6.524 5.955 1.00 92.81 113 ALA A C 1
ATOM 893 O O . ALA A 1 113 ? -8.602 6.469 5.492 1.00 92.81 113 ALA A O 1
ATOM 894 N N . GLU A 1 114 ? -10.700 7.261 5.391 1.00 94.19 114 GLU A N 1
ATOM 895 C CA . GLU A 1 114 ? -10.534 8.050 4.157 1.00 94.19 114 GLU A CA 1
ATOM 896 C C . GLU A 1 114 ? -9.264 8.922 4.126 1.00 94.19 114 GLU A C 1
ATOM 898 O O . GLU A 1 114 ? -8.461 8.748 3.204 1.00 94.19 11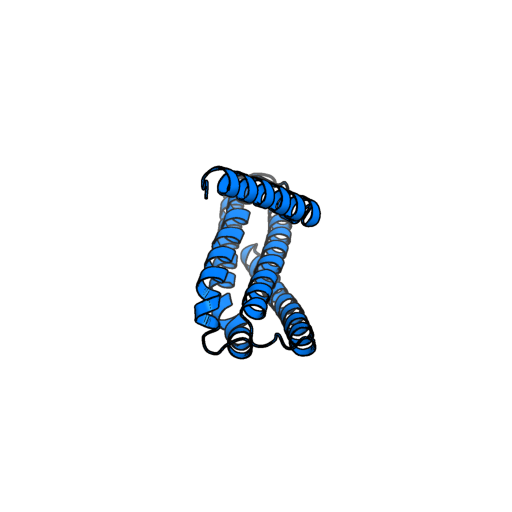4 GLU A O 1
ATOM 903 N N . PRO A 1 115 ? -8.995 9.806 5.113 1.00 94.62 115 PRO A N 1
ATOM 904 C CA . PRO A 1 115 ? -7.785 10.630 5.087 1.00 94.62 115 PRO A CA 1
ATOM 905 C C . PRO A 1 115 ? -6.499 9.799 5.198 1.00 94.62 115 PRO A C 1
ATOM 907 O O . PRO A 1 115 ? -5.469 10.175 4.641 1.00 94.62 115 PRO A O 1
ATOM 910 N N . LEU A 1 116 ? -6.549 8.649 5.878 1.00 94.25 116 LEU A N 1
ATOM 911 C CA . LEU A 1 116 ? -5.405 7.746 6.012 1.00 94.25 116 LEU A CA 1
ATOM 912 C C . LEU A 1 116 ? -5.122 7.008 4.698 1.00 94.25 116 LEU A C 1
ATOM 914 O O . LEU A 1 116 ? -3.966 6.870 4.308 1.00 94.25 116 LEU A O 1
ATOM 918 N N . LEU A 1 117 ? -6.164 6.570 3.988 1.00 95.00 117 LEU A N 1
ATOM 919 C CA . LEU A 1 117 ? -6.036 5.951 2.667 1.00 95.00 117 LEU A CA 1
ATOM 920 C C . LEU A 1 117 ? -5.564 6.958 1.613 1.00 95.00 117 LEU A C 1
ATOM 922 O O . LEU A 1 117 ? -4.744 6.610 0.764 1.00 95.00 117 LEU A O 1
ATOM 926 N N . ALA A 1 118 ? -6.014 8.213 1.695 1.00 95.50 118 ALA A N 1
ATOM 927 C CA . ALA A 1 118 ? -5.514 9.294 0.848 1.00 95.50 118 ALA A CA 1
ATOM 928 C C . ALA A 1 118 ? -4.019 9.567 1.095 1.00 95.50 118 ALA A C 1
ATOM 930 O O . ALA A 1 118 ? -3.253 9.705 0.139 1.00 95.50 118 ALA A O 1
ATOM 931 N N . ALA A 1 119 ? -3.586 9.578 2.361 1.00 94.12 119 ALA A N 1
ATOM 932 C CA . ALA A 1 119 ? -2.173 9.697 2.714 1.00 94.12 119 ALA A CA 1
ATOM 933 C C . ALA A 1 119 ? -1.350 8.510 2.182 1.00 94.12 119 ALA A C 1
ATOM 935 O O . ALA A 1 119 ? -0.332 8.725 1.529 1.00 94.12 119 ALA A O 1
ATOM 936 N N . ALA A 1 120 ? -1.829 7.274 2.359 1.00 93.56 120 ALA A N 1
ATOM 937 C CA . ALA A 1 120 ? -1.169 6.079 1.828 1.00 93.56 120 ALA A CA 1
ATOM 938 C C . ALA A 1 120 ? -1.056 6.110 0.292 1.00 93.56 120 ALA A C 1
ATOM 940 O O . ALA A 1 120 ? -0.005 5.782 -0.261 1.00 93.56 120 ALA A O 1
ATOM 941 N N . ARG A 1 121 ? -2.103 6.572 -0.414 1.00 97.38 121 ARG A N 1
ATOM 942 C CA . ARG A 1 121 ? -2.067 6.789 -1.872 1.00 97.38 121 ARG A CA 1
ATOM 943 C C . ARG A 1 121 ? -0.955 7.763 -2.249 1.00 97.38 121 ARG A C 1
ATOM 945 O O . ARG A 1 121 ? -0.195 7.486 -3.174 1.00 97.38 121 ARG A O 1
ATOM 952 N N . ALA A 1 122 ? -0.851 8.887 -1.542 1.00 96.44 122 ALA A N 1
ATOM 953 C CA . ALA A 1 122 ? 0.194 9.875 -1.788 1.00 96.44 122 ALA A CA 1
ATOM 954 C C . ALA A 1 122 ? 1.598 9.296 -1.547 1.00 96.44 122 ALA A C 1
ATOM 956 O O . ALA A 1 122 ? 2.482 9.503 -2.379 1.00 96.44 122 ALA A O 1
ATOM 957 N N . THR A 1 123 ? 1.799 8.522 -0.474 1.00 94.06 123 THR A N 1
ATOM 958 C CA . THR A 1 123 ? 3.079 7.848 -0.204 1.00 94.06 123 THR A CA 1
ATOM 959 C C . THR A 1 123 ? 3.468 6.902 -1.338 1.00 94.06 123 THR A C 1
ATOM 961 O O . THR A 1 123 ? 4.580 6.992 -1.859 1.00 94.06 123 THR A O 1
ATOM 964 N N . LEU A 1 124 ? 2.562 6.009 -1.744 1.00 95.75 124 LEU A N 1
ATOM 965 C CA . LEU A 1 124 ? 2.840 4.981 -2.752 1.00 95.75 124 LEU A CA 1
ATOM 966 C C . LEU A 1 124 ? 3.076 5.585 -4.143 1.00 95.75 124 LEU A C 1
ATOM 968 O O . LEU A 1 124 ? 4.001 5.174 -4.844 1.00 95.75 124 LEU A O 1
ATOM 972 N N . ASN A 1 125 ? 2.309 6.615 -4.513 1.00 95.94 125 ASN A N 1
ATOM 973 C CA . ASN A 1 125 ? 2.567 7.384 -5.731 1.00 95.94 125 ASN A CA 1
ATOM 974 C C . ASN A 1 125 ? 3.913 8.117 -5.667 1.00 95.94 125 ASN A C 1
ATOM 976 O O . ASN A 1 125 ? 4.628 8.167 -6.664 1.00 95.94 125 ASN A O 1
ATOM 980 N N . GLY A 1 126 ? 4.294 8.637 -4.496 1.00 94.38 126 GLY A N 1
ATOM 981 C CA . GLY A 1 126 ? 5.618 9.216 -4.274 1.00 94.38 126 GLY A CA 1
ATOM 982 C C . GLY A 1 126 ? 6.743 8.206 -4.509 1.00 94.38 126 GLY A C 1
ATOM 983 O O . GLY A 1 126 ? 7.699 8.518 -5.210 1.00 94.38 126 GLY A O 1
ATOM 984 N N . ILE A 1 127 ? 6.600 6.980 -3.999 1.00 92.81 127 ILE A N 1
ATOM 985 C CA . ILE A 1 127 ? 7.562 5.885 -4.215 1.00 92.81 127 ILE A CA 1
ATOM 986 C C . ILE A 1 127 ? 7.708 5.561 -5.712 1.00 92.81 127 ILE A C 1
ATOM 988 O O . ILE A 1 127 ? 8.823 5.422 -6.216 1.00 92.81 127 ILE A O 1
ATOM 992 N N . LEU A 1 128 ? 6.594 5.465 -6.443 1.00 93.25 128 LEU A N 1
ATOM 993 C CA . LEU A 1 128 ? 6.612 5.209 -7.884 1.00 93.25 128 LEU A CA 1
ATOM 994 C C . LEU A 1 128 ? 7.225 6.369 -8.682 1.00 93.25 128 LEU A C 1
ATOM 996 O O . LEU A 1 128 ? 7.988 6.128 -9.620 1.00 93.25 128 LEU A O 1
ATOM 1000 N N . ALA A 1 129 ? 6.934 7.614 -8.303 1.00 91.31 129 ALA A N 1
ATOM 1001 C CA . ALA A 1 129 ? 7.530 8.797 -8.916 1.00 91.31 129 ALA A CA 1
ATOM 1002 C C . ALA A 1 129 ? 9.052 8.836 -8.711 1.00 91.31 129 ALA A C 1
ATOM 1004 O O . ALA A 1 129 ? 9.797 9.030 -9.668 1.00 91.31 129 ALA A O 1
ATOM 1005 N N . GLU A 1 130 ? 9.532 8.548 -7.501 1.00 88.56 130 GLU A N 1
ATOM 1006 C CA . GLU A 1 130 ? 10.968 8.471 -7.217 1.00 88.56 130 GLU A CA 1
ATOM 1007 C C . GLU A 1 130 ? 11.670 7.395 -8.044 1.00 88.56 130 GLU A C 1
ATOM 1009 O O . GLU A 1 130 ? 12.734 7.638 -8.622 1.00 88.56 130 GLU A O 1
ATOM 1014 N N . PHE A 1 131 ? 11.054 6.217 -8.156 1.00 88.25 131 PHE A N 1
ATOM 1015 C CA . PHE A 1 131 ? 11.586 5.149 -8.992 1.00 88.25 131 PHE A CA 1
ATOM 1016 C C . PHE A 1 131 ? 11.626 5.553 -10.473 1.00 88.25 131 PHE A C 1
ATOM 1018 O O . PHE A 1 131 ? 12.608 5.288 -11.173 1.00 88.25 131 PHE A O 1
ATOM 1025 N N . ARG A 1 132 ? 10.587 6.250 -10.950 1.00 87.12 132 ARG A N 1
ATOM 1026 C CA . ARG A 1 132 ? 10.504 6.782 -12.315 1.00 87.12 132 ARG A CA 1
ATOM 1027 C C . ARG A 1 132 ? 11.614 7.785 -12.621 1.00 87.12 132 ARG A C 1
ATOM 1029 O O . ARG A 1 132 ? 12.209 7.695 -13.698 1.00 87.12 132 ARG A O 1
ATOM 1036 N N . ASP A 1 133 ? 11.903 8.682 -11.684 1.00 84.44 133 ASP A N 1
ATOM 1037 C CA . ASP A 1 133 ? 12.982 9.675 -11.784 1.00 84.44 133 ASP A CA 1
ATOM 1038 C C . ASP A 1 133 ? 14.370 9.041 -11.628 1.00 84.44 133 ASP A C 1
ATOM 1040 O O . ASP A 1 133 ? 15.399 9.628 -11.975 1.00 84.44 133 ASP A O 1
ATOM 1044 N N . GLY A 1 134 ? 14.399 7.779 -11.202 1.00 70.12 134 GLY A N 1
ATOM 1045 C CA . GLY A 1 134 ? 15.590 6.962 -11.192 1.00 70.12 134 GLY A CA 1
ATOM 1046 C C . GLY A 1 134 ? 16.310 6.886 -9.870 1.00 70.12 134 GLY A C 1
ATOM 1047 O O . GLY A 1 134 ? 17.476 6.484 -9.856 1.00 70.12 134 GLY A O 1
ATOM 1048 N N . TRP A 1 135 ? 15.632 7.263 -8.795 1.00 57.50 135 TRP A N 1
ATOM 1049 C CA . TRP A 1 135 ? 16.091 7.046 -7.443 1.00 57.50 135 TRP A CA 1
ATOM 1050 C C . TRP A 1 135 ? 15.898 5.564 -7.099 1.00 57.50 135 TRP A C 1
ATOM 1052 O O . TRP A 1 135 ? 14.779 5.092 -6.921 1.00 57.50 135 TRP A O 1
ATOM 1062 N N . THR A 1 136 ? 16.987 4.795 -7.059 1.00 56.06 136 T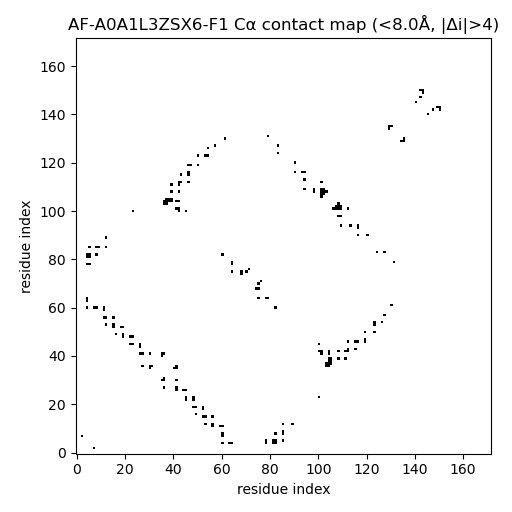HR A N 1
ATOM 1063 C CA . THR A 1 136 ? 16.947 3.340 -6.801 1.00 56.06 136 THR A CA 1
ATOM 1064 C C . THR A 1 136 ? 17.407 2.954 -5.394 1.00 56.06 136 THR A C 1
ATOM 1066 O O . THR A 1 136 ? 17.603 1.775 -5.119 1.00 56.06 136 THR A O 1
ATOM 1069 N N . SER A 1 137 ? 17.601 3.922 -4.493 1.00 38.38 137 SER A N 1
ATOM 1070 C CA . SER A 1 137 ? 17.962 3.649 -3.097 1.00 38.38 137 SER A CA 1
ATOM 1071 C C . SER A 1 137 ? 16.707 3.681 -2.221 1.00 38.38 137 SER A C 1
ATOM 1073 O O . SER A 1 137 ? 15.932 4.633 -2.355 1.00 38.38 137 SER A O 1
ATOM 1075 N N . PRO A 1 138 ? 16.475 2.700 -1.325 1.00 46.16 138 PRO A N 1
ATOM 1076 C CA . PRO A 1 138 ? 15.359 2.773 -0.391 1.00 46.16 138 PRO A CA 1
ATOM 1077 C C . PRO A 1 138 ? 15.473 4.07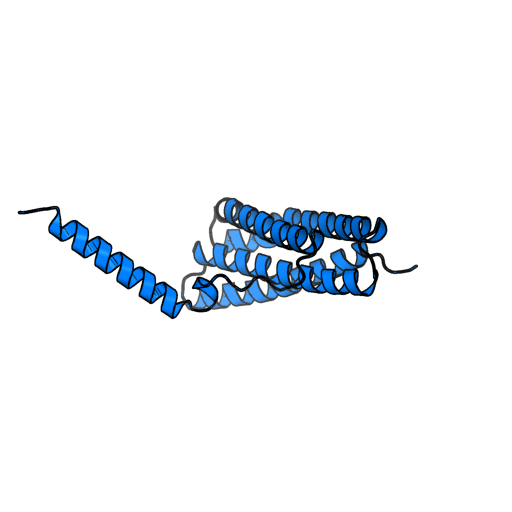9 0.393 1.00 46.16 138 PRO A C 1
ATOM 1079 O O . PRO A 1 138 ? 16.541 4.374 0.944 1.00 46.16 138 PRO A O 1
ATOM 1082 N N . ARG A 1 139 ? 14.389 4.873 0.431 1.00 45.66 139 ARG A N 1
ATOM 1083 C CA . ARG A 1 139 ? 14.342 6.092 1.244 1.00 45.66 139 ARG A CA 1
ATOM 1084 C C . ARG A 1 139 ? 14.887 5.745 2.626 1.00 45.66 139 ARG A C 1
ATOM 1086 O O . ARG A 1 139 ? 14.389 4.799 3.252 1.00 45.66 139 ARG A O 1
ATOM 1093 N N . PRO A 1 140 ? 15.915 6.453 3.122 1.00 42.69 140 PRO A N 1
ATOM 1094 C CA . PRO A 1 140 ? 16.298 6.275 4.497 1.00 42.69 140 PRO A CA 1
ATOM 1095 C C . PRO A 1 140 ? 15.053 6.544 5.336 1.00 42.69 140 PRO A C 1
ATOM 1097 O O . PRO A 1 140 ? 14.505 7.640 5.248 1.00 42.69 140 PRO A O 1
ATOM 1100 N N . LYS A 1 141 ? 14.580 5.531 6.085 1.00 49.59 141 LYS A N 1
ATOM 1101 C CA . LYS A 1 141 ? 13.505 5.705 7.073 1.00 49.59 141 LYS A CA 1
ATOM 1102 C C . LYS A 1 141 ? 13.702 7.070 7.749 1.00 49.59 141 LYS A C 1
ATOM 1104 O O . LYS A 1 141 ? 14.839 7.345 8.158 1.00 49.59 141 LYS A O 1
ATOM 1109 N N . PRO A 1 142 ? 12.675 7.932 7.817 1.00 54.66 142 PRO A N 1
ATOM 1110 C CA . PRO A 1 142 ? 12.825 9.232 8.452 1.00 54.66 142 PRO A CA 1
ATOM 1111 C C . PRO A 1 142 ? 13.386 9.031 9.870 1.00 54.66 142 PRO A C 1
ATOM 1113 O O . PRO A 1 142 ? 13.185 7.984 10.489 1.00 54.66 142 PRO A O 1
ATOM 1116 N N . TRP A 1 143 ? 14.202 9.971 10.359 1.00 53.59 143 TRP A N 1
ATOM 1117 C CA . TRP A 1 143 ? 15.024 9.771 11.568 1.00 53.59 143 TRP A CA 1
ATOM 1118 C C . TRP A 1 143 ? 14.209 9.298 12.786 1.00 53.59 143 TRP A C 1
ATOM 1120 O O . TRP A 1 143 ? 14.676 8.481 13.578 1.00 53.59 143 TRP A O 1
ATOM 1130 N N . ASN A 1 144 ? 12.956 9.747 12.875 1.00 54.12 144 ASN A N 1
ATOM 1131 C CA . ASN A 1 144 ? 11.967 9.342 13.873 1.00 54.12 144 ASN A CA 1
ATOM 1132 C C . ASN A 1 144 ? 11.592 7.847 13.831 1.00 54.12 144 ASN A C 1
ATOM 1134 O O . ASN A 1 144 ? 11.300 7.270 14.872 1.00 54.12 144 ASN A O 1
ATOM 1138 N N . GLU A 1 145 ? 11.627 7.203 12.666 1.00 50.00 145 GLU A N 1
ATOM 1139 C CA . GLU A 1 145 ? 11.385 5.767 12.505 1.00 50.00 145 GLU A CA 1
ATOM 1140 C C . GLU A 1 145 ? 12.657 4.927 12.673 1.00 50.00 145 GLU A C 1
ATOM 1142 O O . GLU A 1 145 ? 12.576 3.744 13.005 1.00 50.00 145 GLU A O 1
ATOM 1147 N N . ARG A 1 146 ? 13.840 5.520 12.459 1.00 57.16 146 ARG A N 1
ATOM 1148 C CA . ARG A 1 146 ? 15.142 4.866 12.711 1.00 57.16 146 ARG A CA 1
ATOM 1149 C C . ARG A 1 146 ? 15.515 4.863 14.185 1.00 57.16 146 ARG A C 1
ATOM 1151 O O . ARG A 1 146 ? 16.074 3.887 14.675 1.00 57.16 146 ARG A O 1
ATOM 1158 N N . HIS A 1 147 ? 15.192 5.945 14.885 1.00 62.53 147 HIS A N 1
ATOM 1159 C CA . HIS A 1 147 ? 15.536 6.140 16.285 1.00 62.53 147 HIS A CA 1
ATOM 1160 C C . HIS A 1 147 ? 14.317 6.631 17.079 1.00 62.53 147 HIS A C 1
ATOM 1162 O O . HIS A 1 147 ? 14.333 7.753 17.590 1.00 62.53 147 HIS A O 1
ATOM 1168 N N . PRO A 1 148 ? 13.262 5.803 17.221 1.00 55.84 148 PRO A N 1
ATOM 1169 C CA . PRO A 1 148 ? 12.022 6.209 17.886 1.00 55.84 148 PRO A CA 1
ATOM 1170 C C . PRO A 1 148 ? 12.260 6.671 19.328 1.00 55.84 148 PRO A C 1
ATOM 1172 O O . PRO A 1 148 ? 11.660 7.644 19.774 1.00 55.84 148 PRO A O 1
ATOM 1175 N N . VAL A 1 149 ? 13.205 6.037 20.029 1.00 65.81 149 VAL A N 1
ATOM 1176 C CA . VAL A 1 149 ? 13.589 6.413 21.397 1.00 65.81 149 VAL A CA 1
ATOM 1177 C C . VAL A 1 149 ? 14.313 7.764 21.429 1.00 65.81 149 VAL A C 1
ATOM 1179 O O . VAL A 1 149 ? 13.972 8.615 22.241 1.00 65.81 149 VAL A O 1
ATOM 1182 N N . ILE A 1 150 ? 15.266 8.008 20.523 1.00 65.81 150 ILE A N 1
ATOM 1183 C CA . ILE A 1 150 ? 16.030 9.271 20.483 1.00 65.81 150 ILE A CA 1
ATOM 1184 C C . ILE A 1 150 ? 15.125 10.435 20.062 1.00 65.81 150 ILE A C 1
ATOM 1186 O O . ILE A 1 150 ? 15.228 11.525 20.614 1.00 65.81 150 ILE A O 1
ATOM 1190 N N . TYR A 1 151 ? 14.204 10.206 19.125 1.00 57.91 151 TYR A N 1
ATOM 1191 C CA . TYR A 1 151 ? 13.218 11.205 18.718 1.00 57.91 151 TYR A CA 1
ATOM 1192 C C . TYR A 1 151 ? 12.226 11.530 19.845 1.00 57.91 151 TYR A C 1
ATOM 1194 O O . TYR A 1 151 ? 11.947 12.703 20.087 1.00 57.91 151 TYR A O 1
ATOM 1202 N N . ALA A 1 152 ? 11.757 10.522 20.592 1.00 62.66 152 ALA A N 1
ATOM 1203 C CA . ALA A 1 152 ? 10.928 10.730 21.780 1.00 62.66 152 ALA A CA 1
ATOM 1204 C C . ALA A 1 152 ? 11.671 11.519 22.874 1.00 62.66 152 ALA A C 1
ATOM 1206 O O . ALA A 1 152 ? 11.099 12.432 23.466 1.00 62.66 152 ALA A O 1
ATOM 1207 N N . ILE A 1 153 ? 12.958 11.228 23.094 1.00 67.81 153 ILE A N 1
ATOM 1208 C CA . ILE A 1 153 ? 13.815 11.991 24.015 1.00 67.81 153 ILE A CA 1
ATOM 1209 C C . ILE A 1 153 ? 13.993 13.434 23.522 1.00 67.81 153 ILE A C 1
ATOM 1211 O O . ILE A 1 153 ? 13.866 14.365 24.311 1.00 67.81 153 ILE A O 1
ATOM 1215 N N . GLY A 1 154 ? 14.219 13.649 22.224 1.00 59.16 154 GLY A N 1
ATOM 1216 C CA . GLY A 1 154 ? 14.334 14.987 21.639 1.00 59.16 154 GLY A CA 1
ATOM 1217 C C . GLY A 1 154 ? 13.057 15.820 21.788 1.00 59.16 154 GLY A C 1
ATOM 1218 O O . GLY A 1 154 ? 13.132 16.990 22.155 1.00 59.16 154 GLY A O 1
ATOM 1219 N N . LEU A 1 155 ? 11.884 15.214 21.578 1.00 69.56 155 LEU A N 1
ATOM 1220 C CA . LEU A 1 155 ? 10.589 15.861 21.813 1.00 69.56 155 LEU A CA 1
ATOM 1221 C C . LEU A 1 155 ? 10.346 16.168 23.295 1.00 69.56 155 LEU A C 1
ATOM 1223 O O . LEU A 1 155 ? 9.808 17.227 23.604 1.00 69.56 155 LEU A O 1
ATOM 1227 N N . LEU A 1 156 ? 10.771 15.292 24.210 1.00 65.50 156 LEU A N 1
ATOM 1228 C CA . LEU A 1 156 ? 10.701 15.548 25.653 1.00 65.50 156 LEU A CA 1
ATOM 1229 C C . LEU A 1 156 ? 11.616 16.701 26.075 1.00 65.50 156 LEU A C 1
ATOM 1231 O O . LEU A 1 156 ? 11.199 17.540 26.866 1.00 65.50 156 LEU A O 1
ATOM 1235 N N . ILE A 1 157 ? 12.829 16.787 25.521 1.00 69.75 157 ILE A N 1
ATOM 1236 C CA . ILE A 1 157 ? 13.767 17.883 25.800 1.00 69.75 157 ILE A CA 1
ATOM 1237 C C . ILE A 1 157 ? 13.239 19.203 25.221 1.00 69.75 157 ILE A C 1
ATOM 1239 O O . ILE A 1 157 ? 13.214 20.208 25.925 1.00 69.75 157 ILE A O 1
ATOM 1243 N N . LEU A 1 158 ? 12.758 19.213 23.974 1.00 65.31 158 LEU A N 1
ATOM 1244 C CA . LEU A 1 158 ? 12.158 20.406 23.362 1.00 65.31 158 LEU A CA 1
ATOM 1245 C C . LEU A 1 158 ? 10.882 20.848 24.090 1.00 65.31 158 LEU A C 1
ATOM 1247 O O . LEU A 1 158 ? 10.695 22.040 24.318 1.00 65.31 158 LEU A O 1
ATOM 1251 N N . GLY A 1 159 ? 10.037 19.902 24.509 1.00 55.66 159 GLY A N 1
ATOM 1252 C CA . GLY A 1 159 ? 8.857 20.172 25.332 1.00 55.66 159 GLY A CA 1
ATOM 1253 C C . GLY A 1 159 ? 9.214 20.713 26.718 1.00 55.66 159 GLY A C 1
ATOM 1254 O O . GLY A 1 159 ? 8.562 21.638 27.196 1.00 55.66 159 GLY A O 1
ATOM 1255 N N . ALA A 1 160 ? 10.283 20.207 27.338 1.00 61.34 160 ALA A N 1
ATOM 1256 C CA . ALA A 1 160 ? 10.785 20.713 28.613 1.00 61.34 160 ALA A CA 1
ATOM 1257 C C . ALA A 1 160 ? 11.351 22.137 28.489 1.00 61.34 160 ALA A C 1
ATOM 1259 O O . ALA A 1 160 ? 11.082 22.966 29.352 1.00 61.34 160 ALA A O 1
ATOM 1260 N N . ILE A 1 161 ? 12.068 22.449 27.404 1.00 63.50 161 ILE A N 1
ATOM 1261 C CA . ILE A 1 161 ? 12.602 23.795 27.133 1.00 63.50 161 ILE A CA 1
ATOM 1262 C C . ILE A 1 161 ? 11.474 24.786 26.802 1.00 63.50 161 ILE A C 1
ATOM 1264 O O . ILE A 1 161 ? 11.485 25.920 27.276 1.00 63.50 161 ILE A O 1
ATOM 1268 N N . ALA A 1 162 ? 10.467 24.372 26.026 1.00 58.47 162 ALA A N 1
ATOM 1269 C CA . ALA A 1 162 ? 9.288 25.197 25.765 1.00 58.47 162 ALA A CA 1
ATOM 1270 C C . ALA A 1 162 ? 8.477 25.448 27.051 1.00 58.47 162 ALA A C 1
ATOM 1272 O O . ALA A 1 162 ? 8.033 26.568 27.291 1.00 58.47 162 ALA A O 1
ATOM 1273 N N . GLY A 1 163 ? 8.336 24.434 27.912 1.00 54.44 163 GLY A N 1
ATOM 1274 C CA . GLY A 1 163 ? 7.662 24.556 29.205 1.00 54.44 163 GLY A CA 1
ATOM 1275 C C . GLY A 1 163 ? 8.386 25.481 30.190 1.00 54.44 163 GLY A C 1
ATOM 1276 O O . GLY A 1 163 ? 7.738 26.274 30.872 1.00 54.44 163 GLY A O 1
ATOM 1277 N N . THR A 1 164 ? 9.721 25.449 30.239 1.00 56.50 164 THR A N 1
ATOM 1278 C CA . THR A 1 164 ? 10.501 26.367 31.088 1.00 56.50 164 THR A CA 1
ATOM 1279 C C . THR A 1 164 ? 10.531 27.794 30.540 1.00 56.50 164 THR A C 1
ATOM 1281 O O . THR A 1 164 ? 10.478 28.737 31.327 1.00 56.50 164 THR A O 1
ATOM 1284 N N . ALA A 1 165 ? 10.525 27.983 29.216 1.00 52.69 165 ALA A N 1
ATOM 1285 C CA . ALA A 1 165 ? 10.412 29.305 28.596 1.00 52.69 165 ALA A CA 1
ATOM 1286 C C . ALA A 1 165 ? 9.048 29.974 28.862 1.00 52.69 165 ALA A C 1
ATOM 1288 O O . ALA A 1 165 ? 8.994 31.182 29.089 1.00 52.69 165 ALA A O 1
ATOM 1289 N N . VAL A 1 166 ? 7.954 29.201 28.904 1.00 53.41 166 VAL A N 1
ATOM 1290 C CA . VAL A 1 166 ? 6.614 29.709 29.263 1.00 53.41 166 VAL A CA 1
ATOM 1291 C C . VAL A 1 166 ? 6.536 30.100 30.744 1.00 53.41 166 VAL A C 1
ATOM 1293 O O . VAL A 1 166 ? 5.972 31.143 31.064 1.00 53.41 166 VAL A O 1
ATOM 1296 N N . ASN A 1 167 ? 7.172 29.341 31.643 1.00 51.22 167 ASN A N 1
ATOM 1297 C CA . ASN A 1 167 ? 7.228 29.684 33.072 1.00 51.22 167 ASN A CA 1
ATOM 1298 C C . ASN A 1 167 ? 8.053 30.946 33.383 1.00 51.22 167 ASN A C 1
ATOM 1300 O O . ASN A 1 167 ? 7.845 31.558 34.425 1.00 51.22 167 ASN A O 1
ATOM 1304 N N . HIS A 1 168 ? 8.969 31.361 32.503 1.00 51.44 168 HIS A N 1
ATOM 1305 C CA . HIS A 1 168 ? 9.734 32.603 32.673 1.00 51.44 168 HIS A CA 1
ATOM 1306 C C . HIS A 1 168 ? 9.048 33.854 32.093 1.00 51.44 168 HIS A C 1
ATOM 1308 O O . HIS A 1 168 ? 9.519 34.962 32.341 1.00 51.44 168 HIS A O 1
ATOM 1314 N N . LEU A 1 169 ? 7.945 33.703 31.348 1.00 50.16 169 LEU A N 1
ATOM 1315 C CA . LEU A 1 169 ? 7.203 34.810 30.721 1.00 50.16 169 LEU A CA 1
ATOM 1316 C C . LEU A 1 169 ? 5.909 35.194 31.460 1.00 50.16 169 LEU A C 1
ATOM 1318 O O . LEU A 1 169 ? 5.248 36.150 31.060 1.00 50.16 169 LEU A O 1
ATOM 1322 N N . ILE A 1 170 ? 5.566 34.498 32.549 1.00 52.00 170 ILE A N 1
ATOM 1323 C CA . ILE A 1 170 ? 4.462 34.864 33.444 1.00 52.00 170 ILE A CA 1
ATOM 1324 C C . ILE A 1 170 ? 5.044 35.110 34.844 1.00 52.00 170 ILE A C 1
ATOM 1326 O O . ILE A 1 170 ? 5.217 34.153 35.601 1.00 52.00 170 ILE A O 1
ATOM 1330 N N . PRO A 1 171 ? 5.378 36.359 35.216 1.00 42.72 171 PRO A N 1
ATOM 1331 C CA . PRO A 1 171 ? 5.579 36.686 36.617 1.00 42.72 171 PRO A CA 1
ATOM 1332 C C . PRO A 1 171 ? 4.210 36.689 37.313 1.00 42.72 171 PRO A C 1
ATOM 1334 O O . PRO A 1 171 ? 3.284 37.369 36.863 1.00 42.72 171 PRO A O 1
ATOM 1337 N N . LEU A 1 172 ? 4.087 35.884 38.373 1.00 45.06 172 LEU A N 1
ATOM 1338 C CA . LEU A 1 172 ? 3.091 36.095 39.428 1.00 45.06 172 LEU A CA 1
ATOM 1339 C C . LEU A 1 172 ? 3.333 37.443 40.116 1.00 45.06 172 LEU A C 1
ATOM 1341 O O . LEU A 1 172 ? 4.523 37.795 40.294 1.00 45.06 172 LEU A O 1
#

Sequence (172 aa):
MAETIRRRADKIFARCRENVQDDINAILAEHSAVGRLQSGATITRTVRAFETRSAEALGTIFESVTTRTDHRGREWRKMLNDVQEALDAQMDAAPDFLKRTFLVAKKDGPQLAEPLLAAARATLNGILAEFRDGWTSPRPKPWNERHPVIYAIGLLILGAIAGTAVNHLIPL

Secondary structure (DSSP, 8-state):
-PPPHHHHHHHHHHHHHHHHHHHHHHHHHHHHHTT-TTSHHHHHHHHHHHHHHHHHHHHHHHHHHHTT-SSSSHHHHHHHHHHHHHHHHHHHHHHHHHHHHHHHH-TTHHHHHHHHHHHHHHHHHHHHHHHHHT--SPPP--HHHH-HHHHHHHHHHHHHHHHHHHHTS---